Protein AF-E1ZNQ5-F1 (afdb_monomer_lite)

Organism: Chlorella variabilis (NCBI:txid554065)

pLDDT: mean 91.96, std 9.7, range [39.88, 98.12]

Radius of gyration: 18.57 Å; chains: 1; bounding box: 45×23×54 Å

Sequence (163 aa):
LLELGIVSPVTRDTAGSLYHQELARQLADFLRVPMERASGMMPLPDVYCLYNRARGTELISPDDLLAAISLFPKIRAPYTLREFASGVKVVQAASHSDDAVCRRLAEMVLLATLGPSITRTEVAVRLAMPVPVAGEHLRMAEARGVLCRDDGPEGLRYFRNFF

InterPro domains:
  IPR036388 Winged helix-like DNA-binding domain superfamily [G3DSA:1.10.10.10] (15-93)
  IPR036388 Winged helix-like DNA-binding domain superfamily [G3DSA:1.10.10.10] (95-163)
  IPR036390 Winged helix DNA-binding domain superfamily [SSF46785] (9-92)
  IPR036390 Winged helix DNA-binding domain superfamily [SSF46785] (55-163)
  IPR037855 Vacuolar protein sorting protein 36 [PTHR13128] (1-163)
  IPR040608 Snf8/Vps36 family [PF04157] (2-151)

Secondary structure (DSSP, 8-state):
------SS---HHHHGGGHHHHHHHHHHHHHHHHHHHTTTEEEHHHHHHHHHHHHTTS---HHHHHHHHHTTTTTT-SEEEEE-TTS-EEEEETT--HHHHHHHHHHHH-SSSS---B-HHHHHHHTT--HHHHHHHHHHHHHTTSEEEEEETTEEEEEE---

Foldseek 3Di:
DDLLAPPDQQACVNQPPCRLVVNLVVLLVSCPVVCVQAVFKDFLVVSQVVVQVNHPPRHDDSVSSVSNQVCCVVVVRQWHWDAFPVRTIMIGGVPDDLVVLLVVVLVQQVPDDQGDWDDLVNQCVVSVHDSVVSVSSQVVSVVVQQWDWDADPVGIIIHGRPD

Structure (mmCIF, N/CA/C/O backbone):
data_AF-E1ZNQ5-F1
#
_entry.id   AF-E1ZNQ5-F1
#
loop_
_atom_site.group_PDB
_atom_site.id
_atom_site.type_symbol
_atom_site.label_atom_id
_atom_site.label_alt_id
_atom_site.label_comp_id
_atom_site.label_asym_id
_atom_site.label_entity_id
_atom_site.label_seq_id
_atom_site.pdbx_PDB_ins_code
_atom_site.Cartn_x
_atom_site.Cartn_y
_atom_site.Cartn_z
_atom_site.occupancy
_atom_site.B_iso_or_equiv
_atom_site.auth_seq_id
_atom_site.auth_comp_id
_atom_site.auth_asym_id
_atom_site.auth_atom_id
_atom_site.pdbx_PDB_model_num
ATOM 1 N N . LEU A 1 1 ? 10.790 10.998 17.871 1.00 39.88 1 LEU A N 1
ATOM 2 C CA . LEU A 1 1 ? 9.714 10.148 18.425 1.00 39.88 1 LEU A CA 1
ATOM 3 C C . LEU A 1 1 ? 8.436 10.973 18.384 1.00 39.88 1 LEU A C 1
ATOM 5 O O . LEU A 1 1 ? 8.391 11.975 19.075 1.00 39.88 1 LEU A O 1
ATOM 9 N N . LEU A 1 2 ? 7.477 10.651 17.514 1.00 41.66 2 LEU A N 1
ATOM 10 C CA . LEU A 1 2 ? 6.194 11.362 17.452 1.00 41.66 2 LEU A CA 1
ATOM 11 C C . LEU A 1 2 ? 5.162 10.563 18.248 1.00 41.66 2 LEU A C 1
ATOM 13 O O . LEU A 1 2 ? 4.925 9.395 17.936 1.00 41.66 2 LEU A O 1
ATOM 17 N N . GLU A 1 3 ? 4.600 11.203 19.270 1.00 47.94 3 GLU A N 1
ATOM 18 C CA . GLU A 1 3 ? 3.397 10.788 19.987 1.00 47.94 3 GLU A CA 1
ATOM 19 C C . GLU A 1 3 ? 2.234 10.666 18.990 1.00 47.94 3 GLU A C 1
ATOM 21 O O . GLU A 1 3 ? 1.580 11.638 18.635 1.00 47.94 3 GLU A O 1
ATOM 26 N N . LEU A 1 4 ? 2.017 9.458 18.475 1.00 58.78 4 LEU A N 1
ATOM 27 C CA . LEU A 1 4 ? 0.840 9.080 17.682 1.00 58.78 4 LEU A CA 1
ATOM 28 C C . LEU A 1 4 ? 0.037 8.008 18.428 1.00 58.78 4 LEU A C 1
ATOM 30 O O . LEU A 1 4 ? -0.560 7.131 17.812 1.00 58.78 4 LEU A O 1
ATOM 34 N N . GLY A 1 5 ? 0.088 8.028 19.761 1.00 72.50 5 GLY A N 1
ATOM 35 C CA . GLY A 1 5 ? -0.675 7.096 20.579 1.00 72.50 5 GLY A CA 1
ATOM 36 C C . GLY A 1 5 ? -2.168 7.335 20.383 1.00 72.50 5 GLY A C 1
ATOM 37 O O . GLY A 1 5 ? -2.641 8.464 20.502 1.00 72.50 5 GLY A O 1
ATOM 38 N N . ILE A 1 6 ? -2.919 6.281 20.081 1.00 86.50 6 ILE A N 1
ATOM 39 C CA . ILE A 1 6 ? -4.378 6.332 20.118 1.00 86.50 6 ILE A CA 1
ATOM 40 C C . ILE A 1 6 ? -4.772 6.401 21.593 1.00 86.50 6 ILE A C 1
ATOM 42 O O . ILE A 1 6 ? -4.654 5.412 22.308 1.00 86.50 6 ILE A O 1
ATOM 46 N N . VAL A 1 7 ? -5.211 7.580 22.044 1.00 82.75 7 VAL A N 1
ATOM 47 C CA . VAL A 1 7 ? -5.494 7.865 23.466 1.00 82.75 7 VAL A CA 1
ATOM 48 C C . VAL A 1 7 ? -6.595 6.964 24.030 1.00 82.75 7 VAL A C 1
ATOM 50 O O . VAL A 1 7 ? -6.504 6.524 25.170 1.00 82.75 7 VAL A O 1
ATOM 53 N N . SER A 1 8 ? -7.625 6.675 23.231 1.00 88.62 8 SER A N 1
ATOM 54 C CA . SER A 1 8 ? -8.726 5.783 23.608 1.00 88.62 8 SER A CA 1
ATOM 55 C C . SER A 1 8 ? -9.016 4.804 22.465 1.00 88.62 8 SER A C 1
ATOM 57 O O . SER A 1 8 ? -9.780 5.124 21.546 1.00 88.62 8 SER A O 1
ATOM 59 N N . PRO A 1 9 ? -8.335 3.645 22.429 1.00 92.62 9 PRO A N 1
ATOM 60 C CA . PRO A 1 9 ? -8.560 2.632 21.407 1.00 92.62 9 PRO A CA 1
ATOM 61 C C . PRO A 1 9 ? -9.979 2.060 21.483 1.00 92.62 9 PRO A C 1
ATOM 63 O O . PRO A 1 9 ? -10.486 1.778 22.564 1.00 92.62 9 PRO A O 1
ATOM 66 N N . VAL A 1 10 ? -10.613 1.837 20.329 1.00 94.19 10 VAL A N 1
ATOM 67 C CA . VAL A 1 10 ? -11.900 1.123 20.276 1.00 94.19 10 VAL A CA 1
ATOM 68 C C . VAL A 1 10 ? -11.680 -0.330 20.702 1.00 94.19 10 VAL A C 1
ATOM 70 O O . VAL A 1 10 ? -10.852 -1.022 20.100 1.00 94.19 10 VAL A O 1
ATOM 73 N N . THR A 1 11 ? -12.433 -0.806 21.694 1.00 93.19 11 THR A N 1
ATOM 74 C CA . THR A 1 11 ? -12.385 -2.191 22.196 1.00 93.19 11 THR A CA 1
ATOM 75 C C . THR A 1 11 ? -13.730 -2.893 22.020 1.00 93.19 11 THR A C 1
ATOM 77 O O . THR A 1 11 ? -14.764 -2.257 21.800 1.00 93.19 11 THR A O 1
ATOM 80 N N . ARG A 1 12 ? -13.735 -4.228 22.107 1.00 92.12 12 ARG A N 1
ATOM 81 C CA . ARG A 1 12 ? -14.977 -5.015 22.034 1.00 92.12 12 ARG A CA 1
ATOM 82 C C . ARG A 1 12 ? -15.914 -4.704 23.202 1.00 92.12 12 ARG A C 1
ATOM 84 O O . ARG A 1 12 ? -17.116 -4.608 22.983 1.00 92.12 12 ARG A O 1
ATOM 91 N N . ASP A 1 13 ? -15.366 -4.461 24.389 1.00 91.19 13 ASP A N 1
ATOM 92 C CA . ASP A 1 13 ? -16.144 -4.140 25.590 1.00 91.19 13 ASP A CA 1
ATOM 93 C C . ASP A 1 13 ? -16.842 -2.779 25.487 1.00 91.19 13 ASP A C 1
ATOM 95 O O . ASP A 1 13 ? -17.965 -2.614 25.955 1.00 91.19 13 ASP A O 1
ATOM 99 N N . THR A 1 14 ? -16.194 -1.805 24.839 1.00 89.38 14 THR A N 1
ATOM 100 C CA . THR A 1 14 ? -16.735 -0.444 24.693 1.00 89.38 14 TH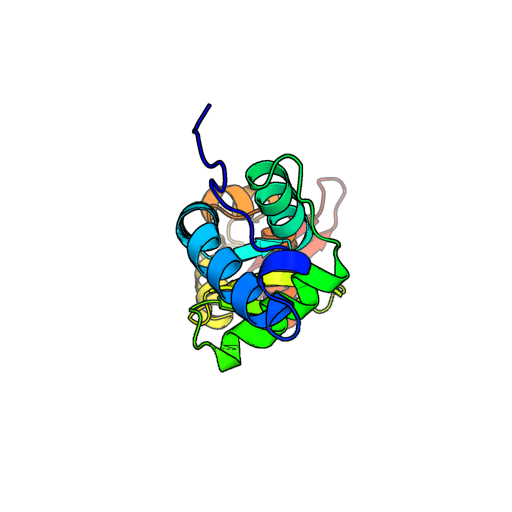R A CA 1
ATOM 101 C C . THR A 1 14 ? -17.721 -0.311 23.536 1.00 89.38 14 THR A C 1
ATOM 103 O O . THR A 1 14 ? -18.700 0.421 23.654 1.00 89.38 14 THR A O 1
ATOM 106 N N . ALA A 1 15 ? -17.490 -1.012 22.422 1.00 90.31 15 ALA A N 1
ATOM 107 C CA . ALA A 1 15 ? -18.288 -0.863 21.202 1.00 90.31 15 ALA A CA 1
ATOM 108 C C . ALA A 1 15 ? -19.295 -2.003 20.955 1.00 90.31 15 ALA A C 1
ATOM 110 O O . ALA A 1 15 ? -20.205 -1.856 20.134 1.00 90.31 15 ALA A O 1
ATOM 111 N N . GLY A 1 16 ? -19.156 -3.146 21.633 1.00 93.25 16 GLY A N 1
ATOM 112 C CA . GLY A 1 16 ? -20.060 -4.290 21.513 1.00 93.25 16 GLY A CA 1
ATOM 113 C C . GLY A 1 16 ? -20.284 -4.730 20.061 1.00 93.25 16 GLY A C 1
ATOM 114 O O . GLY A 1 16 ? -19.341 -4.990 19.313 1.00 93.25 16 GLY A O 1
ATOM 115 N N . SER A 1 17 ? -21.551 -4.786 19.639 1.00 92.75 17 SER A N 1
ATOM 116 C CA . SER A 1 17 ? -21.938 -5.182 18.272 1.00 92.75 17 SER A CA 1
ATOM 117 C C . SER A 1 17 ? -21.438 -4.232 17.172 1.00 92.75 17 SER A C 1
ATOM 119 O O . SER A 1 17 ? -21.320 -4.643 16.019 1.00 92.75 17 SER A O 1
ATOM 121 N N . LEU A 1 18 ? -21.092 -2.988 17.519 1.00 94.75 18 LEU A N 1
ATOM 122 C CA . LEU A 1 18 ? -20.579 -1.980 16.589 1.00 94.75 18 LEU A CA 1
ATOM 123 C C . LEU A 1 18 ? -19.049 -1.983 16.495 1.00 94.75 18 LEU A C 1
ATOM 125 O O . LEU A 1 18 ? -18.484 -1.143 15.796 1.00 94.75 18 LEU A O 1
ATOM 129 N N . TYR A 1 19 ? -18.375 -2.933 17.153 1.00 97.19 19 TYR A N 1
ATOM 130 C CA . TYR A 1 19 ? -16.917 -2.985 17.262 1.00 97.19 19 TYR A CA 1
ATOM 131 C C . TYR A 1 19 ? -16.187 -2.728 15.940 1.00 97.19 19 TYR A C 1
ATOM 133 O O . TYR A 1 19 ? -15.400 -1.789 15.855 1.00 97.19 19 TYR A O 1
ATOM 141 N N . HIS A 1 20 ? -16.480 -3.488 14.881 1.00 97.50 20 HIS A N 1
ATOM 142 C CA . HIS A 1 20 ? -15.784 -3.316 13.601 1.00 97.50 20 HIS A CA 1
ATOM 143 C C . HIS A 1 20 ? -16.114 -1.984 12.911 1.00 97.50 20 HIS A C 1
ATOM 145 O O . HIS A 1 20 ? -15.266 -1.444 12.205 1.00 97.50 20 HIS A O 1
ATOM 151 N N . GLN A 1 21 ? -17.315 -1.435 13.118 1.00 97.00 21 GLN A N 1
ATOM 152 C CA . GLN A 1 21 ? -17.712 -0.156 12.527 1.00 97.00 21 GLN A CA 1
ATOM 153 C C . GLN A 1 21 ? -16.997 1.017 13.203 1.00 97.00 21 GLN A C 1
ATOM 155 O O . GLN A 1 21 ? -16.473 1.887 12.509 1.00 97.00 21 GLN A O 1
ATOM 160 N N . GLU A 1 22 ? -16.927 1.023 14.535 1.00 97.25 22 GLU A N 1
ATOM 161 C CA . GLU A 1 22 ? -16.159 2.028 15.278 1.00 97.25 22 GLU A CA 1
ATOM 162 C C . GLU A 1 22 ? -14.656 1.883 15.014 1.00 97.25 22 GLU A C 1
ATOM 164 O O . GLU A 1 22 ? -13.961 2.878 14.793 1.00 97.25 22 GLU A O 1
ATOM 169 N N . LEU A 1 23 ? -14.163 0.643 14.925 1.00 97.56 23 LEU A N 1
ATOM 170 C CA . LEU A 1 23 ? -12.776 0.357 14.569 1.00 97.56 23 LEU A CA 1
ATOM 171 C C . LEU A 1 23 ? -12.433 0.891 13.173 1.00 97.56 23 LEU A C 1
ATOM 173 O O . LEU A 1 23 ? -11.375 1.486 12.990 1.00 97.56 23 LEU A O 1
ATOM 177 N N . ALA A 1 24 ? -13.339 0.742 12.202 1.00 98.00 24 ALA A N 1
ATOM 178 C CA . ALA A 1 24 ? -13.163 1.271 10.852 1.00 98.00 24 ALA A CA 1
ATOM 179 C C . ALA A 1 24 ? -13.045 2.800 10.833 1.00 98.00 24 ALA A C 1
ATOM 181 O O . ALA A 1 24 ? -12.192 3.329 10.120 1.00 98.00 24 ALA A O 1
ATOM 182 N N . ARG A 1 25 ? -13.853 3.514 11.630 1.00 97.44 25 ARG A N 1
ATOM 183 C CA . ARG A 1 25 ? -13.758 4.980 11.739 1.00 97.44 25 ARG A CA 1
ATOM 184 C C . ARG A 1 25 ? -12.433 5.405 12.364 1.00 97.44 25 ARG A C 1
ATOM 186 O O . ARG A 1 25 ? -11.706 6.188 11.760 1.00 97.44 25 ARG A O 1
ATOM 193 N N . GLN A 1 26 ? -12.077 4.818 13.508 1.00 97.31 26 GLN A N 1
ATOM 194 C CA . GLN A 1 26 ? -10.816 5.125 14.187 1.00 97.31 26 GLN A CA 1
ATOM 195 C C . GLN A 1 26 ? -9.599 4.818 13.300 1.00 97.31 26 GLN A C 1
ATOM 197 O O . GLN A 1 26 ? -8.640 5.588 13.274 1.00 97.31 26 GLN A O 1
ATOM 202 N N . LEU A 1 27 ? -9.635 3.708 12.558 1.00 97.75 27 LEU A N 1
ATOM 203 C CA . LEU A 1 27 ? -8.585 3.346 11.613 1.00 97.75 27 LEU A CA 1
ATOM 204 C C . LEU A 1 27 ? -8.498 4.346 10.452 1.00 97.75 27 LEU A C 1
ATOM 206 O O . LEU A 1 27 ? -7.398 4.764 10.101 1.00 97.75 27 LEU A O 1
ATOM 210 N N . ALA A 1 28 ? -9.626 4.754 9.864 1.00 97.31 28 ALA A N 1
ATOM 211 C CA . ALA A 1 28 ? -9.636 5.737 8.781 1.00 97.31 28 ALA A CA 1
ATOM 212 C C . ALA A 1 28 ? -9.054 7.092 9.228 1.00 97.31 28 ALA A C 1
ATOM 214 O O . ALA A 1 28 ? -8.247 7.680 8.504 1.00 97.31 28 ALA A O 1
ATOM 215 N N . ASP A 1 29 ? -9.398 7.553 10.432 1.00 96.25 29 ASP A N 1
ATOM 216 C CA . ASP A 1 29 ? -8.850 8.788 10.999 1.00 96.25 29 ASP A CA 1
ATOM 217 C C . ASP A 1 29 ? -7.346 8.673 11.265 1.00 96.25 29 ASP A C 1
ATOM 219 O O . ASP A 1 29 ? -6.575 9.551 10.867 1.00 96.25 29 ASP A O 1
ATOM 223 N N . PHE A 1 30 ? -6.911 7.557 11.859 1.00 96.19 30 PHE A N 1
ATOM 224 C CA . PHE A 1 30 ? -5.495 7.271 12.085 1.00 96.19 30 PHE A CA 1
ATOM 225 C C . PHE A 1 30 ? -4.690 7.273 10.780 1.00 96.19 30 PHE A C 1
ATOM 227 O O . PHE A 1 30 ? -3.586 7.816 10.738 1.00 96.19 30 PHE A O 1
ATOM 234 N N . LEU A 1 31 ? -5.235 6.694 9.704 1.00 96.19 31 LEU A N 1
ATOM 235 C CA . LEU A 1 31 ? -4.520 6.518 8.440 1.00 96.19 31 LEU A CA 1
ATOM 236 C C . LEU A 1 31 ? -4.284 7.812 7.657 1.00 96.19 31 LEU A C 1
ATOM 238 O O . LEU A 1 31 ? -3.468 7.780 6.741 1.00 96.19 31 LEU A O 1
ATOM 242 N N . ARG A 1 32 ? -4.891 8.948 8.025 1.00 93.81 32 ARG A N 1
ATOM 243 C CA . ARG A 1 32 ? -4.673 10.240 7.343 1.00 93.81 32 ARG A CA 1
ATOM 244 C C . ARG A 1 32 ? -3.191 10.589 7.201 1.00 93.81 32 ARG A C 1
ATOM 246 O O . ARG A 1 32 ? -2.688 10.708 6.088 1.00 93.81 32 ARG A O 1
ATOM 253 N N . VAL A 1 33 ? -2.469 10.661 8.318 1.00 92.44 33 VAL A N 1
ATOM 254 C CA . VAL A 1 33 ? -1.049 11.051 8.316 1.00 92.44 33 VAL A CA 1
ATOM 255 C C . VAL A 1 33 ? -0.141 9.969 7.702 1.00 92.44 33 VAL A C 1
ATOM 257 O O . VAL A 1 33 ? 0.716 10.309 6.882 1.00 92.44 33 VAL A O 1
ATOM 260 N N . PRO A 1 34 ? -0.277 8.669 8.041 1.00 93.31 34 PRO A N 1
ATOM 261 C CA . PRO A 1 34 ? 0.524 7.616 7.419 1.00 93.31 34 PRO A CA 1
ATOM 262 C C . PRO A 1 34 ? 0.309 7.485 5.904 1.00 93.31 34 PRO A C 1
ATOM 264 O O . PRO A 1 34 ? 1.280 7.265 5.184 1.00 93.31 34 PRO A O 1
ATOM 267 N 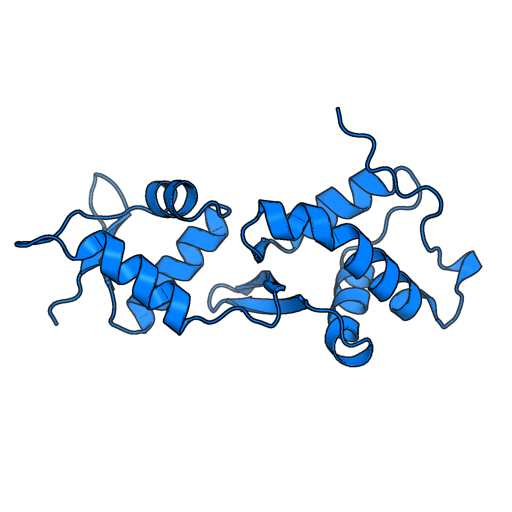N . MET A 1 35 ? -0.924 7.645 5.409 1.00 92.62 35 MET A N 1
ATOM 268 C CA . MET A 1 35 ? -1.228 7.553 3.975 1.00 92.62 35 MET A CA 1
ATOM 269 C C . MET A 1 35 ? -0.645 8.722 3.192 1.00 92.62 35 MET A C 1
ATOM 271 O O . MET A 1 35 ? -0.057 8.495 2.139 1.00 92.62 35 MET A O 1
ATOM 275 N N . GLU A 1 36 ? -0.738 9.950 3.710 1.00 89.44 36 GLU A N 1
ATOM 276 C CA . GLU A 1 36 ? -0.108 11.124 3.090 1.00 89.44 36 GLU A CA 1
ATOM 277 C C . GLU A 1 36 ? 1.407 10.926 2.924 1.00 89.44 36 GLU A C 1
ATOM 279 O O . GLU A 1 36 ? 1.964 11.206 1.863 1.00 89.44 36 GLU A O 1
ATOM 284 N N . ARG A 1 37 ? 2.073 10.359 3.937 1.00 87.69 37 ARG A N 1
ATOM 285 C CA . ARG A 1 37 ? 3.518 10.064 3.899 1.00 87.69 37 ARG A CA 1
ATOM 286 C C . ARG A 1 37 ? 3.894 8.918 2.958 1.00 87.69 37 ARG A C 1
ATOM 288 O O . ARG A 1 37 ? 5.032 8.870 2.506 1.00 87.69 37 ARG A O 1
ATOM 295 N N . ALA A 1 38 ? 2.967 8.002 2.689 1.00 87.44 38 ALA A N 1
ATOM 296 C CA . ALA A 1 38 ? 3.168 6.841 1.824 1.00 87.44 38 ALA A CA 1
ATOM 297 C C . ALA A 1 38 ? 2.605 7.048 0.404 1.00 87.44 38 ALA A C 1
ATOM 299 O O . ALA A 1 38 ? 2.294 6.081 -0.290 1.00 87.44 38 ALA A O 1
ATOM 300 N N . SER A 1 39 ? 2.418 8.302 -0.027 1.00 87.06 39 SER A N 1
ATOM 301 C CA . SER A 1 39 ? 1.847 8.650 -1.339 1.00 87.06 39 SER A CA 1
ATOM 302 C C . SER A 1 39 ? 0.482 8.000 -1.619 1.00 87.06 39 SER A C 1
ATOM 304 O O . SER A 1 39 ? 0.139 7.703 -2.763 1.00 87.06 39 SER A O 1
ATOM 306 N N . GLY A 1 40 ? -0.307 7.769 -0.569 1.00 92.12 40 GLY A N 1
ATOM 307 C CA . GLY A 1 40 ? -1.653 7.218 -0.661 1.00 92.12 40 GLY A CA 1
ATOM 308 C C . GLY A 1 40 ? -1.723 5.705 -0.863 1.00 92.12 40 GLY A C 1
ATOM 309 O O . GLY A 1 40 ? -2.796 5.227 -1.225 1.00 92.12 40 GLY A O 1
ATOM 310 N N . MET A 1 41 ? -0.642 4.943 -0.654 1.00 94.00 41 MET A N 1
ATOM 311 C CA . MET A 1 41 ? -0.686 3.477 -0.702 1.00 94.00 41 MET A CA 1
ATOM 312 C C . MET A 1 41 ? 0.262 2.825 0.305 1.00 94.00 41 MET A C 1
ATOM 314 O O . MET A 1 41 ? 1.439 3.162 0.382 1.00 94.00 41 MET A O 1
ATOM 318 N N . MET A 1 42 ? -0.235 1.830 1.039 1.00 95.19 42 MET A N 1
ATOM 319 C CA . MET A 1 42 ? 0.538 1.126 2.058 1.00 95.19 42 MET A CA 1
ATOM 320 C C . MET A 1 42 ? 0.241 -0.377 2.068 1.00 95.19 42 MET A C 1
ATOM 322 O O . MET A 1 42 ? -0.931 -0.762 2.008 1.00 95.19 42 MET A O 1
ATOM 326 N N . PRO A 1 43 ? 1.264 -1.239 2.198 1.00 96.25 43 PRO A N 1
ATOM 327 C CA . PRO A 1 43 ? 1.080 -2.657 2.478 1.00 96.25 43 PRO A CA 1
ATOM 328 C C . PRO A 1 43 ? 0.184 -2.884 3.694 1.00 96.25 43 PRO A C 1
ATOM 330 O O . PRO A 1 43 ? 0.348 -2.244 4.732 1.00 96.25 43 PRO A O 1
ATOM 333 N N . LEU A 1 44 ? -0.747 -3.832 3.588 1.00 97.00 44 LEU A N 1
ATOM 334 C CA . LEU A 1 44 ? -1.631 -4.187 4.696 1.00 97.00 44 LEU A CA 1
ATOM 335 C C . LEU A 1 44 ? -0.863 -4.585 5.981 1.00 97.00 44 LEU A C 1
ATOM 337 O O . LEU A 1 44 ? -1.281 -4.154 7.057 1.00 97.00 44 LEU A O 1
ATOM 341 N N . PRO A 1 45 ? 0.273 -5.320 5.918 1.00 96.44 45 PRO A N 1
ATOM 342 C CA . PRO A 1 45 ? 1.091 -5.585 7.104 1.00 96.44 45 PRO A CA 1
ATOM 343 C C . PRO A 1 45 ? 1.657 -4.319 7.761 1.00 96.44 45 PRO A C 1
ATOM 345 O O . PRO A 1 45 ? 1.708 -4.239 8.986 1.00 96.44 45 PRO A O 1
ATOM 348 N N . ASP A 1 46 ? 2.033 -3.308 6.974 1.00 95.81 46 ASP A N 1
ATOM 349 C CA . ASP A 1 46 ? 2.548 -2.044 7.510 1.00 95.81 46 ASP A CA 1
ATOM 350 C C . ASP A 1 46 ? 1.434 -1.269 8.223 1.00 95.81 46 ASP A C 1
ATOM 352 O O . ASP A 1 46 ? 1.648 -0.754 9.320 1.00 95.81 46 ASP A O 1
ATOM 356 N N . VAL A 1 47 ? 0.220 -1.258 7.654 1.00 97.44 47 VAL A N 1
ATOM 357 C CA . VAL A 1 47 ? -0.977 -0.694 8.304 1.00 97.44 47 VAL A CA 1
ATOM 358 C C . VAL A 1 47 ? -1.237 -1.383 9.643 1.00 97.44 47 VAL A C 1
ATOM 360 O O . VAL A 1 47 ? -1.417 -0.702 10.652 1.00 97.44 47 VAL A O 1
ATOM 363 N N . TYR A 1 48 ? -1.208 -2.720 9.666 1.00 98.06 48 TYR A N 1
ATOM 364 C CA . TYR A 1 48 ? -1.391 -3.517 10.880 1.00 98.06 48 TYR A CA 1
ATOM 365 C C . TYR A 1 48 ? -0.372 -3.147 11.961 1.00 98.06 48 TYR A C 1
ATOM 367 O O . TYR A 1 48 ? -0.748 -2.798 13.081 1.00 98.06 48 TYR A O 1
ATOM 375 N N . CYS A 1 49 ? 0.916 -3.163 11.615 1.00 96.25 49 CYS A N 1
ATOM 376 C CA . CYS A 1 49 ? 2.001 -2.862 12.541 1.00 96.25 49 CYS A CA 1
ATOM 377 C C . CYS A 1 49 ? 1.933 -1.425 13.067 1.00 96.25 49 CYS A C 1
ATOM 379 O O . CYS A 1 49 ? 2.086 -1.205 14.269 1.00 96.25 49 CYS A O 1
ATOM 381 N N . LEU A 1 50 ? 1.690 -0.442 12.195 1.00 96.19 50 LEU A N 1
ATOM 382 C CA . LEU A 1 50 ? 1.594 0.964 12.589 1.00 96.19 50 LEU A CA 1
ATOM 383 C C . LEU A 1 50 ? 0.407 1.211 13.516 1.00 96.19 50 LEU A C 1
ATOM 385 O O . LEU A 1 50 ? 0.564 1.886 14.533 1.00 96.19 50 LEU A O 1
ATOM 389 N N . TYR A 1 51 ? -0.755 0.651 13.187 1.00 97.31 51 TYR A N 1
ATOM 390 C CA . TYR A 1 51 ? -1.966 0.842 13.971 1.00 97.31 51 TYR A CA 1
ATOM 391 C C . TYR A 1 51 ? -1.859 0.175 15.347 1.00 97.31 51 TYR A C 1
ATOM 393 O O . TYR A 1 51 ? -2.114 0.815 16.363 1.00 97.31 51 TYR A O 1
ATOM 401 N N . ASN A 1 52 ? -1.379 -1.068 15.416 1.00 97.06 52 ASN A N 1
ATOM 402 C CA . ASN A 1 52 ? -1.172 -1.755 16.693 1.00 97.06 52 ASN A CA 1
ATOM 403 C C . ASN A 1 52 ? -0.091 -1.091 17.554 1.00 97.06 52 ASN A C 1
ATOM 405 O O . ASN A 1 52 ? -0.276 -0.925 18.759 1.00 97.06 52 ASN A O 1
ATOM 409 N N . ARG A 1 53 ? 0.995 -0.608 16.942 1.00 95.75 53 ARG A N 1
ATOM 410 C CA . ARG A 1 53 ? 2.008 0.185 17.648 1.00 95.75 53 ARG A CA 1
ATOM 411 C C . ARG A 1 53 ? 1.434 1.487 18.213 1.00 95.75 53 ARG A C 1
ATOM 413 O O . ARG A 1 53 ? 1.857 1.910 19.283 1.00 95.75 53 ARG A O 1
ATOM 420 N N . ALA A 1 54 ? 0.488 2.112 17.516 1.00 95.00 54 ALA A N 1
ATOM 421 C CA . ALA A 1 54 ? -0.206 3.301 17.998 1.00 95.00 54 ALA A CA 1
ATOM 422 C C . ALA A 1 54 ? -1.199 2.995 19.137 1.00 95.00 54 ALA A C 1
ATOM 424 O O . ALA A 1 54 ? -1.437 3.860 19.974 1.00 95.00 54 ALA A O 1
ATOM 425 N N . ARG A 1 55 ? -1.757 1.778 19.203 1.00 94.19 55 ARG A N 1
ATOM 426 C CA . ARG A 1 55 ? -2.697 1.338 20.257 1.00 94.19 55 ARG A CA 1
ATOM 427 C C . ARG A 1 55 ? -2.023 0.925 21.568 1.00 94.19 55 ARG A C 1
ATOM 429 O O . ARG A 1 55 ? -2.653 1.007 22.616 1.00 94.19 55 ARG A O 1
ATOM 436 N N . GLY A 1 56 ? -0.768 0.478 21.530 1.00 91.56 56 GLY A N 1
ATOM 437 C CA . GLY A 1 56 ? -0.011 0.096 22.726 1.00 91.56 56 GLY A CA 1
ATOM 438 C C . GLY A 1 56 ? -0.403 -1.278 23.277 1.00 91.56 56 GLY A C 1
ATOM 439 O O . GLY A 1 56 ? 0.259 -2.263 22.964 1.00 91.56 56 GLY A O 1
ATOM 440 N N . THR A 1 57 ? -1.447 -1.347 24.108 1.00 86.75 57 THR A N 1
ATOM 441 C CA . THR A 1 57 ? -1.852 -2.569 24.839 1.00 86.75 57 THR A CA 1
ATOM 442 C C . THR A 1 57 ? -3.120 -3.224 24.290 1.00 86.75 57 THR A C 1
ATOM 444 O O . THR A 1 57 ? -3.233 -4.445 24.307 1.00 86.75 57 THR A O 1
ATOM 447 N N . GLU A 1 58 ? -4.049 -2.437 23.747 1.00 91.62 58 GLU A N 1
ATOM 448 C CA . GLU A 1 58 ? -5.335 -2.907 23.213 1.00 91.62 58 GLU A CA 1
ATOM 449 C C . GLU A 1 58 ? -5.200 -3.381 21.763 1.00 91.62 58 GLU A C 1
ATOM 451 O O . GLU A 1 58 ? -5.821 -2.822 20.865 1.00 91.62 58 GLU A O 1
ATOM 456 N N . LEU A 1 59 ? -4.327 -4.346 21.483 1.00 95.50 59 LEU A N 1
ATOM 457 C CA . LEU A 1 59 ? -4.028 -4.764 20.109 1.00 95.50 59 LEU A CA 1
ATOM 458 C C . LEU A 1 59 ? -5.247 -5.381 19.406 1.00 95.50 59 LEU A C 1
ATOM 460 O O . LEU A 1 59 ? -6.115 -5.980 20.036 1.00 95.50 59 LEU A O 1
ATOM 464 N N . ILE A 1 60 ? -5.292 -5.258 18.080 1.00 97.75 60 ILE A N 1
ATOM 465 C CA . ILE A 1 60 ? -6.277 -5.946 17.238 1.00 97.75 60 ILE A CA 1
ATOM 466 C C . ILE A 1 60 ? -5.632 -7.091 16.466 1.00 97.75 60 ILE A C 1
ATOM 468 O O . ILE A 1 60 ? -4.434 -7.046 16.171 1.00 97.75 60 ILE A O 1
ATOM 472 N N . SER A 1 61 ? -6.432 -8.093 16.102 1.00 97.69 61 SER A N 1
ATOM 473 C CA . SER A 1 61 ? -5.994 -9.182 15.226 1.00 97.69 61 SER A CA 1
ATOM 474 C C . SER A 1 61 ? -5.958 -8.753 13.746 1.00 97.69 61 SER A C 1
ATOM 476 O O . SER A 1 61 ? -6.566 -7.743 13.371 1.00 97.69 61 SER A O 1
ATOM 478 N N . PRO A 1 62 ? -5.273 -9.505 12.863 1.00 97.50 62 PRO A N 1
ATOM 479 C CA . PRO A 1 62 ? -5.337 -9.268 11.419 1.00 97.50 62 PRO A CA 1
ATOM 480 C C . PRO A 1 62 ? -6.765 -9.341 10.855 1.00 97.50 62 PRO A C 1
ATOM 482 O O . PRO A 1 62 ? -7.116 -8.555 9.974 1.00 97.50 62 PRO A O 1
ATOM 485 N N . ASP A 1 63 ? -7.600 -10.233 11.396 1.00 97.56 63 ASP A N 1
ATOM 486 C CA . ASP A 1 63 ? -8.996 -10.391 10.978 1.00 97.56 63 ASP A CA 1
ATOM 487 C C . ASP A 1 63 ? -9.843 -9.178 11.374 1.00 97.56 63 ASP A C 1
ATOM 489 O O . ASP A 1 63 ? -10.648 -8.699 10.575 1.00 97.56 63 ASP A O 1
ATOM 493 N N . ASP A 1 64 ? -9.613 -8.615 12.565 1.00 98.12 64 ASP A N 1
ATOM 494 C CA . ASP A 1 64 ? -10.271 -7.378 12.999 1.00 98.12 64 ASP A CA 1
ATOM 495 C C . ASP A 1 64 ? -9.931 -6.207 12.075 1.00 98.12 64 ASP A C 1
ATOM 497 O O . ASP A 1 64 ? -10.815 -5.424 11.712 1.00 98.12 64 ASP A O 1
ATOM 501 N N . LEU A 1 65 ? -8.659 -6.103 11.672 1.00 98.12 65 LEU A N 1
ATOM 502 C CA . LEU A 1 65 ? -8.195 -5.074 10.748 1.00 98.12 65 LEU A CA 1
ATOM 503 C C . LEU A 1 65 ? -8.868 -5.225 9.378 1.00 98.12 65 LEU A C 1
ATOM 505 O O . LEU A 1 65 ? -9.389 -4.248 8.839 1.00 98.12 65 LEU A O 1
ATOM 509 N N . LEU A 1 66 ? -8.880 -6.437 8.818 1.00 97.19 66 LEU A N 1
ATOM 510 C CA . LEU A 1 66 ? -9.531 -6.723 7.537 1.00 97.19 66 LEU A CA 1
ATOM 511 C C . LEU A 1 66 ? -11.034 -6.433 7.590 1.00 97.19 66 LEU A C 1
ATOM 513 O O . LEU A 1 66 ? -11.564 -5.775 6.690 1.00 97.19 66 LEU A O 1
ATOM 517 N N . ALA A 1 67 ? -11.709 -6.861 8.659 1.00 97.69 67 ALA A N 1
ATOM 518 C CA . ALA A 1 67 ? -13.119 -6.578 8.882 1.00 97.69 67 ALA A CA 1
ATOM 519 C C . ALA A 1 67 ? -13.383 -5.066 8.930 1.00 97.69 67 ALA A C 1
ATOM 521 O O . ALA A 1 67 ? -14.294 -4.592 8.252 1.00 97.69 67 ALA A O 1
ATOM 522 N N . ALA A 1 68 ? -12.557 -4.290 9.638 1.00 98.06 68 ALA A N 1
ATOM 523 C CA . ALA A 1 68 ? -12.668 -2.833 9.682 1.00 98.06 68 ALA A CA 1
ATOM 524 C C . ALA A 1 68 ? -12.456 -2.180 8.303 1.00 98.06 68 ALA A C 1
ATOM 526 O O . ALA A 1 68 ? -13.275 -1.370 7.869 1.00 98.06 68 ALA A O 1
ATOM 527 N N . ILE A 1 69 ? -11.407 -2.565 7.570 1.00 97.94 69 ILE A N 1
ATOM 528 C CA . ILE A 1 69 ? -11.116 -2.011 6.236 1.00 97.94 69 ILE A CA 1
ATOM 529 C C . ILE A 1 69 ? -12.239 -2.344 5.241 1.00 97.94 69 ILE A C 1
ATOM 531 O O . ILE A 1 69 ? -12.609 -1.500 4.425 1.00 97.94 69 ILE A O 1
ATOM 535 N N . SER A 1 70 ? -12.845 -3.534 5.328 1.00 96.69 70 SER A N 1
ATOM 536 C CA . SER A 1 70 ? -13.978 -3.922 4.471 1.00 96.69 70 SER A CA 1
ATOM 537 C C . SER A 1 70 ? -15.201 -3.001 4.617 1.00 96.69 70 SER A C 1
ATOM 539 O O . SER A 1 70 ? -16.045 -2.924 3.722 1.00 96.69 70 SER A O 1
ATOM 541 N N . LEU A 1 71 ? -15.296 -2.268 5.734 1.00 97.38 71 LEU A N 1
ATOM 542 C CA . LEU A 1 71 ? -16.368 -1.315 6.005 1.00 97.38 71 LEU A CA 1
ATOM 543 C C . LEU A 1 71 ? -16.074 0.089 5.465 1.00 97.38 71 LEU A C 1
ATOM 545 O O . LEU A 1 71 ? -16.997 0.903 5.433 1.00 97.38 71 LEU A O 1
ATOM 549 N N . PHE A 1 72 ? -14.857 0.382 4.990 1.00 97.38 72 PHE A N 1
ATOM 550 C CA . PHE A 1 72 ? -14.486 1.697 4.450 1.00 97.38 72 PHE A CA 1
ATOM 551 C C . PHE A 1 72 ? -15.461 2.234 3.391 1.00 97.38 72 PHE A C 1
ATOM 553 O O . PHE A 1 72 ? -15.893 3.381 3.545 1.00 97.38 72 PHE A O 1
ATOM 560 N N . PRO A 1 73 ? -15.917 1.442 2.394 1.00 95.00 73 PRO A N 1
ATOM 561 C CA . PRO A 1 73 ? -16.909 1.922 1.432 1.00 95.00 73 PRO A CA 1
ATOM 562 C C . PRO A 1 73 ? -18.241 2.297 2.094 1.00 95.00 73 PRO A C 1
ATOM 564 O O . PRO A 1 73 ? -18.863 3.292 1.725 1.00 95.00 73 PRO A O 1
ATOM 567 N N . LYS A 1 74 ? -18.670 1.537 3.112 1.00 95.38 74 LYS A N 1
ATOM 568 C CA . LYS A 1 74 ? -19.937 1.768 3.826 1.00 95.38 74 LYS A CA 1
ATOM 569 C C . LYS A 1 74 ? -19.900 3.048 4.657 1.00 95.38 74 LYS A C 1
ATOM 571 O O . LYS A 1 74 ? -20.904 3.748 4.734 1.00 95.38 74 LYS A O 1
ATOM 576 N N . ILE A 1 75 ? -18.749 3.364 5.252 1.00 95.50 75 ILE A N 1
ATOM 577 C CA . ILE A 1 75 ? -18.549 4.596 6.030 1.00 95.50 75 ILE A CA 1
ATOM 578 C C . ILE A 1 75 ? -18.025 5.766 5.184 1.00 95.50 75 ILE A C 1
ATOM 580 O O . ILE A 1 75 ? -17.732 6.821 5.738 1.00 95.50 75 ILE A O 1
ATOM 584 N N . ARG A 1 76 ? -17.918 5.595 3.856 1.00 95.44 76 ARG A N 1
ATOM 585 C CA . ARG A 1 76 ? -17.385 6.592 2.909 1.00 95.44 76 ARG A CA 1
ATOM 586 C C . ARG A 1 76 ? -15.991 7.106 3.291 1.00 95.44 76 ARG A C 1
ATOM 588 O O . ARG A 1 76 ? -15.680 8.278 3.088 1.00 95.44 76 ARG A O 1
ATOM 595 N N . ALA A 1 77 ? -15.151 6.233 3.842 1.00 96.44 77 ALA A N 1
ATOM 596 C CA . ALA A 1 77 ? -13.754 6.563 4.089 1.00 96.44 77 ALA A CA 1
ATOM 597 C C . ALA A 1 77 ? -13.014 6.759 2.748 1.00 96.44 77 ALA A C 1
ATOM 599 O O . ALA A 1 77 ? -13.339 6.088 1.766 1.00 96.44 77 ALA A O 1
ATOM 600 N N . PRO A 1 78 ? -11.989 7.628 2.683 1.00 96.19 78 PRO A N 1
ATOM 601 C CA . PRO A 1 78 ? -11.264 7.926 1.446 1.00 96.19 78 PRO A CA 1
ATOM 602 C C . PRO A 1 78 ? -10.250 6.834 1.053 1.00 96.19 78 PRO A C 1
ATOM 604 O O . PRO A 1 78 ? -9.332 7.097 0.277 1.00 96.19 78 PRO A O 1
ATOM 607 N N . TYR A 1 79 ? -10.398 5.615 1.574 1.00 96.94 79 TYR A N 1
ATOM 608 C CA . TYR A 1 79 ? -9.469 4.505 1.378 1.00 96.94 79 TYR A CA 1
ATOM 609 C C . TYR A 1 79 ? -10.207 3.237 0.961 1.00 96.94 79 TYR A C 1
ATOM 611 O O . TYR A 1 79 ? -11.387 3.058 1.255 1.00 96.94 79 TYR A O 1
ATOM 619 N N . THR A 1 80 ? -9.490 2.325 0.317 1.00 96.00 80 THR A N 1
ATOM 620 C CA . THR A 1 80 ? -10.004 1.016 -0.081 1.00 96.00 80 THR A CA 1
ATOM 621 C C . THR A 1 80 ? -8.936 -0.064 0.062 1.00 96.00 80 THR A C 1
ATOM 623 O O . THR A 1 80 ? -7.736 0.223 -0.008 1.00 96.00 80 THR A O 1
ATOM 626 N N . LEU A 1 81 ? -9.376 -1.309 0.251 1.00 96.62 81 LEU A N 1
ATOM 627 C CA . LEU A 1 81 ? -8.516 -2.483 0.153 1.00 96.62 81 LEU A CA 1
ATOM 628 C C . LEU A 1 81 ? -8.316 -2.830 -1.321 1.00 96.62 81 LEU A C 1
ATOM 630 O O . LEU A 1 81 ? -9.279 -2.948 -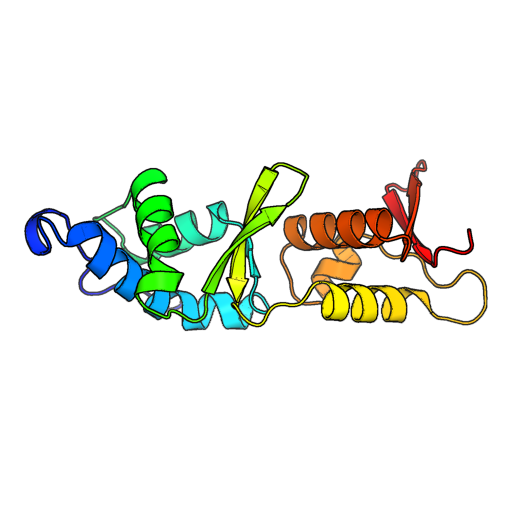2.078 1.00 96.62 81 LEU A O 1
ATOM 634 N N . ARG A 1 82 ? -7.067 -3.048 -1.712 1.00 95.06 82 ARG A N 1
ATOM 635 C CA . ARG A 1 82 ? -6.703 -3.592 -3.016 1.00 95.06 82 ARG A CA 1
ATOM 636 C C . ARG A 1 82 ? -5.867 -4.846 -2.835 1.00 95.06 82 ARG A C 1
ATOM 638 O O . ARG A 1 82 ? -5.018 -4.909 -1.952 1.00 95.06 82 ARG A O 1
ATOM 645 N N . GLU A 1 83 ? -6.062 -5.797 -3.736 1.00 95.81 83 GLU A N 1
ATOM 646 C CA . GLU A 1 83 ? -5.204 -6.963 -3.906 1.00 95.81 83 GLU A CA 1
ATOM 647 C C . GLU A 1 83 ? -4.566 -6.914 -5.297 1.00 95.81 83 GLU A C 1
ATOM 649 O O . GLU A 1 83 ? -5.253 -6.739 -6.304 1.00 95.81 83 GLU A O 1
ATOM 654 N N . PHE A 1 84 ? -3.237 -6.982 -5.353 1.00 95.75 84 PHE A N 1
ATOM 655 C CA . PHE A 1 84 ? -2.497 -7.127 -6.605 1.00 95.75 84 PHE A CA 1
ATOM 656 C C . PHE A 1 84 ? -2.546 -8.579 -7.092 1.00 95.75 84 PHE A C 1
ATOM 658 O O . PHE A 1 84 ? -2.823 -9.492 -6.319 1.00 95.75 84 PHE A O 1
ATOM 665 N N . ALA A 1 85 ? -2.212 -8.815 -8.365 1.00 94.06 85 ALA A N 1
ATOM 666 C CA . ALA A 1 85 ? -2.199 -10.160 -8.953 1.00 94.06 85 ALA A CA 1
ATOM 667 C C . ALA A 1 85 ? -1.239 -11.137 -8.243 1.00 94.06 85 ALA A C 1
ATOM 669 O O . ALA A 1 85 ? -1.425 -12.346 -8.319 1.00 94.06 85 ALA A O 1
ATOM 670 N N . SER A 1 86 ? -0.233 -10.623 -7.528 1.00 94.50 86 SER A N 1
ATOM 671 C CA . SER A 1 86 ? 0.669 -11.418 -6.687 1.00 94.50 86 SER A CA 1
ATOM 672 C C . SER A 1 86 ? 0.041 -11.901 -5.371 1.00 94.50 86 SER A C 1
ATOM 674 O O . SER A 1 86 ? 0.678 -12.661 -4.645 1.00 94.50 86 SER A O 1
ATOM 676 N N . GLY A 1 87 ? -1.163 -11.433 -5.023 1.00 95.25 87 GLY A N 1
ATOM 677 C CA . GLY A 1 87 ? -1.801 -11.633 -3.718 1.00 95.25 87 GLY A CA 1
ATOM 678 C C . GLY A 1 87 ? -1.408 -10.591 -2.662 1.00 95.25 87 GLY A C 1
ATOM 679 O O . GLY A 1 87 ? -1.948 -10.598 -1.553 1.00 95.25 87 GLY A O 1
ATOM 680 N N . VAL A 1 88 ? -0.490 -9.666 -2.981 1.00 95.00 88 VAL A N 1
ATOM 681 C CA . VAL A 1 88 ? -0.131 -8.562 -2.079 1.00 95.00 88 VAL A CA 1
ATOM 682 C C . VAL A 1 88 ? -1.345 -7.664 -1.861 1.00 95.00 88 VAL A C 1
ATOM 684 O O . VAL A 1 88 ? -1.899 -7.097 -2.804 1.00 95.00 88 VAL A O 1
ATOM 687 N N . LYS A 1 89 ? -1.732 -7.507 -0.593 1.00 96.62 89 LYS A N 1
ATOM 688 C CA . LYS A 1 89 ? -2.823 -6.627 -0.172 1.00 96.62 89 LYS A CA 1
ATOM 689 C C . LYS A 1 89 ? -2.282 -5.285 0.302 1.00 96.62 89 LYS A C 1
ATOM 691 O O . LYS A 1 89 ? -1.335 -5.225 1.089 1.00 96.62 89 LYS A O 1
ATOM 696 N N . VAL A 1 90 ? -2.918 -4.213 -0.147 1.00 96.75 90 VAL A N 1
ATOM 697 C CA . VAL A 1 90 ? -2.594 -2.834 0.220 1.00 96.75 90 VAL A CA 1
ATOM 698 C C . VAL A 1 90 ? -3.858 -2.073 0.591 1.00 96.75 90 VAL A C 1
ATOM 700 O O . VAL A 1 90 ? -4.935 -2.332 0.056 1.00 96.75 90 VAL A O 1
ATOM 703 N N . VAL A 1 91 ? -3.716 -1.097 1.480 1.00 97.31 91 VAL A N 1
ATOM 704 C CA . VAL A 1 91 ? -4.697 -0.023 1.632 1.00 97.31 91 VAL A CA 1
ATOM 705 C C . VAL A 1 91 ? -4.240 1.129 0.749 1.00 97.31 91 VAL A C 1
ATOM 707 O O . VAL A 1 91 ? -3.084 1.543 0.828 1.00 97.31 91 VAL A O 1
ATOM 710 N N . GLN A 1 92 ? -5.127 1.631 -0.103 1.00 95.88 92 GLN A N 1
ATOM 711 C CA . GLN A 1 92 ? -4.839 2.759 -0.987 1.00 95.88 92 GLN A CA 1
ATOM 712 C C . GLN A 1 92 ? -5.924 3.830 -0.893 1.00 95.88 92 GLN A C 1
ATOM 714 O O . GLN A 1 92 ? -7.067 3.531 -0.543 1.00 95.88 92 GLN A O 1
ATOM 719 N N . ALA A 1 93 ? -5.593 5.066 -1.258 1.00 94.81 93 ALA A N 1
ATOM 720 C CA . ALA A 1 93 ? -6.575 6.118 -1.473 1.00 94.81 93 ALA A CA 1
ATOM 721 C C . ALA A 1 93 ? -7.602 5.684 -2.532 1.00 94.81 93 ALA A C 1
ATOM 723 O O . ALA A 1 93 ? -7.246 5.117 -3.567 1.00 94.81 93 ALA A O 1
ATOM 724 N N . ALA A 1 94 ? -8.881 5.980 -2.304 1.00 92.31 94 ALA A N 1
ATOM 725 C CA . ALA A 1 94 ? -9.957 5.648 -3.240 1.00 92.31 94 ALA A CA 1
ATOM 726 C C . ALA A 1 94 ? -9.809 6.360 -4.602 1.00 92.31 94 ALA A C 1
ATOM 728 O O . ALA A 1 94 ? -10.342 5.895 -5.602 1.00 92.31 94 ALA A O 1
ATOM 729 N N . SER A 1 95 ? -9.055 7.463 -4.649 1.00 90.56 95 SER A N 1
ATOM 730 C CA . SER A 1 95 ? -8.717 8.214 -5.864 1.00 90.56 95 SER A CA 1
ATOM 731 C C . SER A 1 95 ? -7.547 7.628 -6.666 1.00 90.56 95 SER A C 1
ATOM 733 O O . SER A 1 95 ? -7.205 8.162 -7.722 1.00 90.56 95 SER A O 1
ATOM 735 N N . HIS A 1 96 ? -6.900 6.565 -6.180 1.00 90.69 96 HIS A N 1
ATOM 736 C CA . HIS A 1 96 ? -5.732 5.988 -6.836 1.00 90.69 96 HIS A CA 1
ATOM 737 C C . HIS A 1 96 ? -6.091 5.388 -8.208 1.00 90.69 96 HIS A C 1
ATOM 739 O O . HIS A 1 96 ? -7.033 4.607 -8.330 1.00 90.69 96 HIS A O 1
ATOM 745 N N . SER A 1 97 ? -5.302 5.709 -9.239 1.00 92.94 97 SER A N 1
ATOM 746 C CA . SER A 1 97 ? -5.516 5.264 -10.622 1.00 92.94 97 SER A CA 1
ATOM 747 C C . SER A 1 97 ? -4.282 4.553 -11.165 1.00 92.94 97 SER A C 1
ATOM 749 O O . SER A 1 97 ? -3.184 5.113 -11.189 1.00 92.94 97 SER A O 1
ATOM 751 N N . ASP A 1 98 ? -4.476 3.331 -11.656 1.00 93.31 98 ASP A N 1
ATOM 752 C CA . ASP A 1 98 ? -3.410 2.572 -12.311 1.00 93.31 98 ASP A CA 1
ATOM 753 C C . ASP A 1 98 ? -2.896 3.264 -13.574 1.00 93.31 98 ASP A C 1
ATOM 755 O O . ASP A 1 98 ? -1.701 3.212 -13.851 1.00 93.31 98 ASP A O 1
ATOM 759 N N . ASP A 1 99 ? -3.761 3.963 -14.310 1.00 95.44 99 ASP A N 1
ATOM 760 C CA . ASP A 1 99 ? -3.368 4.689 -15.521 1.00 95.44 99 ASP A CA 1
ATOM 761 C C . ASP A 1 99 ? -2.467 5.878 -15.178 1.00 95.44 99 ASP A C 1
ATOM 763 O O . ASP A 1 99 ? -1.508 6.172 -15.891 1.00 95.44 99 ASP A O 1
ATOM 767 N N . ALA A 1 100 ? -2.737 6.559 -14.059 1.00 94.69 100 ALA A N 1
ATOM 768 C CA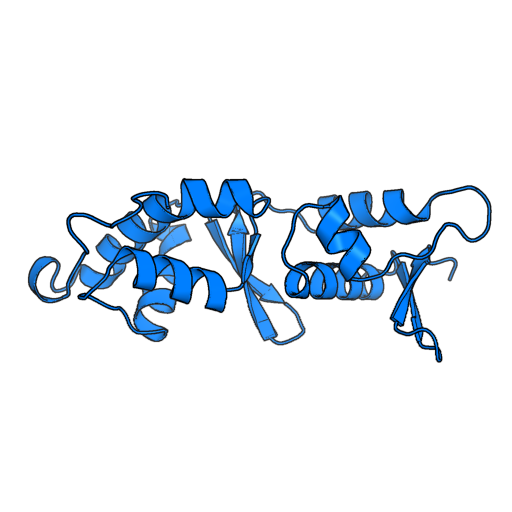 . ALA A 1 100 ? -1.858 7.610 -13.554 1.00 94.69 100 ALA A CA 1
ATOM 769 C C . ALA A 1 100 ? -0.485 7.052 -13.149 1.00 94.69 100 ALA A C 1
ATOM 771 O O . ALA A 1 100 ? 0.536 7.670 -13.450 1.00 94.69 100 ALA A O 1
ATOM 772 N N . VAL A 1 101 ? -0.444 5.874 -12.517 1.00 94.50 101 VAL A N 1
ATOM 773 C CA . VAL A 1 101 ? 0.823 5.211 -12.179 1.00 94.50 101 VAL A CA 1
ATOM 774 C C . VAL A 1 101 ? 1.575 4.766 -13.432 1.00 94.50 101 VAL A C 1
ATOM 776 O O . VAL A 1 101 ? 2.766 5.042 -13.544 1.00 94.50 101 VAL A O 1
ATOM 779 N N . CYS A 1 102 ? 0.896 4.147 -14.399 1.00 95.81 102 CYS A N 1
ATOM 780 C CA . CYS A 1 102 ? 1.503 3.727 -15.662 1.00 95.81 102 CYS A CA 1
ATOM 781 C C . CYS A 1 102 ? 2.121 4.909 -16.413 1.00 95.81 102 CYS A C 1
ATOM 783 O O . CYS A 1 102 ? 3.247 4.798 -16.886 1.00 95.81 102 CYS A O 1
ATOM 785 N N . ARG A 1 103 ? 1.430 6.058 -16.471 1.00 95.12 103 ARG A N 1
ATOM 786 C CA . ARG A 1 103 ? 1.974 7.284 -17.076 1.00 95.12 103 ARG A CA 1
ATOM 787 C C . ARG A 1 103 ? 3.249 7.751 -16.379 1.00 95.12 103 ARG A C 1
ATOM 789 O O . ARG A 1 103 ? 4.253 7.960 -17.050 1.00 95.12 103 ARG A O 1
ATOM 796 N N . ARG A 1 104 ? 3.243 7.824 -15.043 1.00 93.94 104 ARG A N 1
ATOM 797 C CA . ARG A 1 104 ? 4.434 8.200 -14.259 1.00 93.94 104 ARG A CA 1
ATOM 798 C C . ARG A 1 104 ? 5.602 7.243 -14.503 1.00 93.94 104 ARG A C 1
ATOM 800 O O . ARG A 1 104 ? 6.731 7.698 -14.626 1.00 93.94 104 ARG A O 1
ATOM 807 N N . LEU A 1 105 ? 5.349 5.935 -14.588 1.00 94.69 105 LEU A N 1
ATOM 808 C CA . LEU A 1 105 ? 6.385 4.938 -14.881 1.00 94.69 105 LEU A CA 1
ATOM 809 C C . LEU A 1 105 ? 6.916 5.058 -16.314 1.00 94.69 105 LEU A C 1
ATOM 811 O O . LEU A 1 105 ? 8.126 5.006 -16.514 1.00 94.69 105 LEU A O 1
ATOM 815 N N . ALA A 1 106 ? 6.039 5.271 -17.296 1.00 93.00 106 ALA A N 1
ATOM 816 C CA . ALA A 1 106 ? 6.439 5.507 -18.680 1.00 93.00 106 ALA A CA 1
ATOM 817 C C . ALA A 1 106 ? 7.338 6.751 -18.791 1.00 93.00 106 ALA A C 1
ATOM 819 O O . ALA A 1 106 ? 8.405 6.693 -19.393 1.00 93.00 106 ALA A O 1
ATOM 820 N N . GLU A 1 107 ? 6.974 7.852 -18.128 1.00 92.12 107 GLU A N 1
ATOM 821 C CA . GLU A 1 107 ? 7.788 9.074 -18.052 1.00 92.12 107 GLU A CA 1
ATOM 822 C C . GLU A 1 107 ? 9.191 8.837 -17.483 1.00 92.12 107 GLU A C 1
ATOM 824 O O . GLU A 1 107 ? 10.138 9.523 -17.873 1.00 92.12 107 GLU A O 1
ATOM 829 N N . MET A 1 108 ? 9.365 7.848 -16.601 1.00 91.44 108 MET A N 1
ATOM 830 C CA . MET A 1 108 ? 10.683 7.506 -16.067 1.00 91.44 108 MET A CA 1
ATOM 831 C C . MET A 1 108 ? 11.611 6.869 -17.109 1.00 91.44 108 MET A C 1
ATOM 833 O O . MET A 1 108 ? 12.821 7.005 -16.952 1.00 91.44 108 MET A O 1
ATOM 837 N N . VAL A 1 109 ? 11.074 6.235 -18.160 1.00 90.31 109 VAL A N 1
ATOM 838 C CA . VAL A 1 109 ? 11.832 5.489 -19.188 1.00 90.31 109 VAL A CA 1
ATOM 839 C C . VAL A 1 109 ? 11.824 6.158 -20.576 1.00 90.31 109 VAL A C 1
ATOM 841 O O . VAL A 1 109 ? 12.334 5.591 -21.536 1.00 90.31 109 VAL A O 1
ATOM 844 N N . LEU A 1 110 ? 11.260 7.365 -20.721 1.00 82.12 110 LEU A N 1
ATOM 845 C CA . LEU A 1 110 ? 10.990 8.003 -22.026 1.00 82.12 110 LEU A CA 1
ATOM 846 C C . LEU A 1 110 ? 12.187 8.698 -22.731 1.00 82.12 110 LEU A C 1
ATOM 848 O O . LEU A 1 110 ? 12.003 9.214 -23.832 1.00 82.12 110 LEU A O 1
ATOM 852 N N . LEU A 1 111 ? 13.400 8.743 -22.163 1.00 71.94 111 LEU A N 1
ATOM 853 C CA . LEU A 1 111 ? 14.536 9.455 -22.791 1.00 71.94 111 LEU A CA 1
ATOM 854 C C . LEU A 1 111 ? 15.062 8.772 -24.082 1.00 71.94 111 LEU A C 1
ATOM 856 O O . LEU A 1 111 ? 14.993 7.560 -24.246 1.00 71.94 111 LEU A O 1
ATOM 860 N N . ALA A 1 112 ? 15.604 9.590 -24.993 1.00 54.31 112 ALA A N 1
ATOM 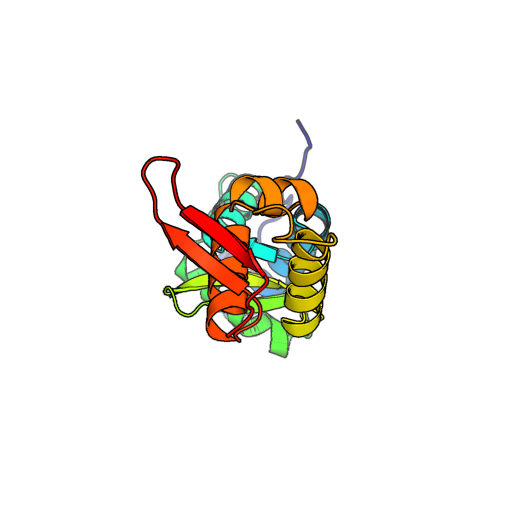861 C CA . ALA A 1 112 ? 15.518 9.506 -26.463 1.00 54.31 112 ALA A CA 1
ATOM 862 C C . ALA A 1 112 ? 16.129 8.306 -27.238 1.00 54.31 112 ALA A C 1
ATOM 864 O O . ALA A 1 112 ? 16.162 8.358 -28.466 1.00 54.31 112 ALA A O 1
ATOM 865 N N . THR A 1 113 ? 16.599 7.235 -26.598 1.00 65.94 113 THR A N 1
ATOM 866 C CA . THR A 1 113 ? 17.133 6.048 -27.306 1.00 65.94 113 THR A CA 1
ATOM 867 C C . THR A 1 113 ? 16.486 4.760 -26.790 1.00 65.94 113 THR A C 1
ATOM 869 O O . THR A 1 113 ? 15.305 4.537 -27.037 1.00 65.94 113 THR A O 1
ATOM 872 N N . LEU A 1 114 ? 17.215 3.940 -26.030 1.00 59.84 114 LEU A N 1
ATOM 873 C CA . LEU A 1 114 ? 16.672 2.797 -25.282 1.00 59.84 114 LEU A CA 1
ATOM 874 C C . LEU A 1 114 ? 15.943 3.235 -23.995 1.00 59.84 114 LEU A C 1
ATOM 876 O O . LEU A 1 114 ? 15.290 2.420 -23.346 1.00 59.84 114 LEU A O 1
ATOM 880 N N . GLY A 1 115 ? 16.048 4.521 -23.638 1.00 65.75 115 GLY A N 1
ATOM 881 C CA . GLY A 1 115 ? 15.640 5.051 -22.339 1.00 65.75 115 GLY A CA 1
ATOM 882 C C . GLY A 1 115 ? 16.544 4.562 -21.199 1.00 65.75 115 GLY A C 1
ATOM 883 O O . GLY A 1 115 ? 17.284 3.589 -21.353 1.00 65.75 115 GLY A O 1
ATOM 884 N N . PRO A 1 116 ? 16.547 5.234 -20.036 1.00 83.25 116 PRO A N 1
ATOM 885 C CA . PRO A 1 116 ? 17.110 4.652 -18.827 1.00 83.25 116 PRO A CA 1
ATOM 886 C C . PRO A 1 116 ? 16.269 3.441 -18.409 1.00 83.25 116 PRO A C 1
ATOM 888 O O . PRO A 1 116 ? 15.041 3.456 -18.518 1.00 83.25 116 PRO A O 1
ATOM 891 N N . SER A 1 117 ? 16.927 2.410 -17.886 1.00 90.88 117 SER A N 1
ATOM 892 C CA . SER A 1 117 ? 16.233 1.353 -17.155 1.00 90.88 117 SER A CA 1
ATOM 893 C C . SER A 1 117 ? 15.762 1.868 -15.802 1.00 90.88 117 SER A C 1
ATOM 895 O O . SER A 1 117 ? 16.422 2.730 -15.220 1.00 90.88 117 SER A O 1
ATOM 897 N N . ILE A 1 118 ? 14.721 1.259 -15.247 1.00 94.56 118 ILE A N 1
ATOM 898 C CA . ILE A 1 118 ? 14.312 1.488 -13.862 1.00 94.56 118 ILE A CA 1
ATOM 899 C C . ILE A 1 118 ? 14.217 0.176 -13.086 1.00 94.56 118 ILE A C 1
ATOM 901 O O . ILE A 1 118 ? 13.767 -0.854 -13.589 1.00 94.56 118 ILE A O 1
ATOM 905 N N . THR A 1 119 ? 14.625 0.222 -11.828 1.00 95.56 119 THR A N 1
ATOM 906 C CA . THR A 1 119 ? 14.529 -0.864 -10.852 1.00 95.56 119 THR A CA 1
ATOM 907 C C . THR A 1 119 ? 13.417 -0.580 -9.842 1.00 95.56 119 THR A C 1
ATOM 909 O O . THR A 1 119 ? 12.935 0.548 -9.705 1.00 95.56 119 THR A O 1
ATOM 912 N N . ARG A 1 120 ? 13.026 -1.598 -9.060 1.00 95.81 120 ARG A N 1
ATOM 913 C CA . ARG A 1 120 ? 12.048 -1.421 -7.965 1.00 95.81 120 ARG A CA 1
ATOM 914 C C . ARG A 1 120 ? 12.477 -0.342 -6.975 1.00 95.81 120 ARG A C 1
ATOM 916 O O . ARG A 1 120 ? 11.642 0.439 -6.532 1.00 95.81 120 ARG A O 1
ATOM 923 N N . THR A 1 121 ? 13.762 -0.298 -6.634 1.00 95.69 121 THR A N 1
ATOM 924 C CA . THR A 1 121 ? 14.301 0.637 -5.642 1.00 95.69 121 THR A CA 1
ATOM 925 C C . THR A 1 121 ? 14.285 2.073 -6.161 1.00 95.69 121 THR A C 1
ATOM 927 O O . THR A 1 121 ? 13.879 2.977 -5.436 1.00 95.69 121 THR A O 1
ATOM 930 N N . GLU A 1 122 ? 14.644 2.296 -7.427 1.00 95.25 122 GLU A N 1
ATOM 931 C CA . GLU A 1 122 ? 14.592 3.629 -8.045 1.00 95.25 122 GLU A CA 1
ATOM 932 C C . GLU A 1 122 ? 13.158 4.157 -8.143 1.00 95.25 122 GLU A C 1
ATOM 934 O O . GLU A 1 122 ? 12.910 5.325 -7.846 1.00 95.25 122 GLU A O 1
ATOM 939 N N . VAL A 1 123 ? 12.198 3.293 -8.494 1.00 95.19 123 VAL A N 1
ATOM 940 C CA . VAL A 1 123 ? 10.768 3.641 -8.482 1.00 95.19 123 VAL A CA 1
ATOM 941 C C . VAL A 1 123 ? 10.296 3.976 -7.070 1.00 95.19 123 VAL A C 1
ATOM 943 O O . VAL A 1 123 ? 9.632 4.993 -6.881 1.00 95.19 123 VAL A O 1
ATOM 946 N N . ALA A 1 124 ? 10.663 3.167 -6.074 1.00 94.56 124 ALA A N 1
ATOM 947 C CA . ALA A 1 124 ? 10.290 3.398 -4.681 1.00 94.56 124 ALA A CA 1
ATOM 948 C C . ALA A 1 124 ? 10.765 4.770 -4.180 1.00 94.56 124 ALA A C 1
ATOM 950 O O . ALA A 1 124 ? 9.982 5.521 -3.596 1.00 94.56 124 ALA A O 1
ATOM 951 N N . VAL A 1 125 ? 12.020 5.127 -4.476 1.00 93.81 125 VAL A N 1
ATOM 952 C CA . VAL A 1 125 ? 12.599 6.432 -4.130 1.00 93.81 125 VAL A CA 1
ATOM 953 C C . VAL A 1 125 ? 11.906 7.558 -4.897 1.00 93.81 125 VAL A C 1
ATOM 955 O O . VAL A 1 125 ? 11.434 8.516 -4.289 1.00 93.81 125 VAL A O 1
ATOM 958 N N . ARG A 1 126 ? 11.804 7.449 -6.227 1.00 92.69 126 ARG A N 1
ATOM 959 C CA . ARG A 1 126 ? 11.289 8.533 -7.077 1.00 92.69 126 ARG A CA 1
ATOM 960 C C . ARG A 1 126 ? 9.801 8.803 -6.873 1.00 92.69 126 ARG A C 1
ATOM 962 O O . ARG A 1 126 ? 9.368 9.942 -7.026 1.00 92.69 126 ARG A O 1
ATOM 969 N N . LEU A 1 127 ? 9.015 7.776 -6.557 1.00 90.75 127 LEU A N 1
ATOM 970 C CA . LEU A 1 127 ? 7.575 7.906 -6.335 1.00 90.75 127 LEU A CA 1
ATOM 971 C C . LEU A 1 127 ? 7.192 7.949 -4.850 1.00 90.75 127 LEU A C 1
ATOM 973 O O . LEU A 1 127 ? 5.996 7.971 -4.567 1.00 90.75 127 LEU A O 1
ATOM 977 N N . ALA A 1 128 ? 8.172 7.978 -3.938 1.00 90.69 128 ALA A N 1
ATOM 978 C CA . ALA A 1 128 ? 7.978 8.005 -2.488 1.00 90.69 128 ALA A CA 1
ATOM 979 C C . ALA A 1 128 ? 6.964 6.948 -2.011 1.00 90.69 128 ALA A C 1
ATOM 981 O O . ALA A 1 128 ? 5.952 7.261 -1.380 1.00 90.69 128 ALA A O 1
ATOM 982 N N . MET A 1 129 ? 7.223 5.686 -2.360 1.00 90.75 129 MET A N 1
ATOM 983 C CA . MET A 1 129 ? 6.359 4.547 -2.039 1.00 90.75 129 MET A CA 1
ATOM 984 C C . MET A 1 129 ? 7.171 3.361 -1.505 1.00 90.75 129 MET A C 1
ATOM 986 O O . MET A 1 129 ? 8.367 3.257 -1.790 1.00 90.75 129 MET A O 1
ATOM 990 N N . PRO A 1 130 ? 6.548 2.426 -0.770 1.00 90.88 130 PRO A N 1
ATOM 991 C CA . PRO A 1 130 ? 7.233 1.221 -0.311 1.00 90.88 130 PRO A CA 1
ATOM 992 C C . PRO A 1 130 ? 7.768 0.364 -1.471 1.00 90.88 130 PRO A C 1
ATOM 994 O O . PRO A 1 130 ? 7.098 0.176 -2.486 1.00 90.88 130 PRO A O 1
ATOM 997 N N . VAL A 1 131 ? 8.956 -0.227 -1.300 1.00 93.00 131 VAL A N 1
ATOM 998 C CA . VAL A 1 131 ? 9.609 -1.072 -2.324 1.00 93.00 131 VAL A CA 1
ATOM 999 C C . VAL A 1 131 ? 8.729 -2.237 -2.814 1.00 93.00 131 VAL A C 1
ATOM 1001 O O . VAL A 1 131 ? 8.701 -2.475 -4.025 1.00 93.00 131 VAL A O 1
ATOM 1004 N N . PRO A 1 132 ? 7.969 -2.950 -1.953 1.00 92.75 132 PRO A N 1
ATOM 1005 C CA . PRO A 1 132 ? 7.050 -3.986 -2.426 1.00 92.75 132 PRO A CA 1
ATOM 1006 C C . PRO A 1 132 ? 5.982 -3.433 -3.377 1.00 92.75 132 PRO A C 1
ATOM 1008 O O . PRO A 1 132 ? 5.736 -4.022 -4.425 1.00 92.75 132 PRO A O 1
ATOM 1011 N N . VAL A 1 133 ? 5.419 -2.262 -3.058 1.00 94.38 133 VAL A N 1
ATOM 1012 C CA . VAL A 1 133 ? 4.404 -1.576 -3.874 1.00 94.38 133 VAL A CA 1
ATOM 1013 C C . VAL A 1 133 ? 4.985 -1.136 -5.218 1.00 94.38 133 VAL A C 1
ATOM 1015 O O . VAL A 1 133 ? 4.367 -1.359 -6.256 1.00 94.38 133 VAL A O 1
ATOM 1018 N N . ALA A 1 134 ? 6.209 -0.600 -5.226 1.00 95.69 134 ALA A N 1
ATOM 1019 C CA . ALA A 1 134 ? 6.921 -0.279 -6.462 1.00 95.69 134 ALA A CA 1
ATOM 1020 C C . ALA A 1 134 ? 7.097 -1.516 -7.363 1.00 95.69 134 ALA A C 1
ATOM 1022 O O . ALA A 1 134 ? 6.906 -1.440 -8.576 1.00 95.69 134 ALA A O 1
ATOM 1023 N N . GLY A 1 135 ? 7.405 -2.674 -6.768 1.00 96.06 135 GLY A N 1
ATOM 1024 C CA . GLY A 1 135 ? 7.456 -3.953 -7.477 1.00 96.06 135 GLY A CA 1
ATOM 1025 C C . GLY A 1 135 ? 6.125 -4.362 -8.094 1.00 96.06 135 GLY A C 1
ATOM 1026 O O . GLY A 1 135 ? 6.102 -4.787 -9.247 1.00 96.06 135 GLY A O 1
ATOM 1027 N N . GLU A 1 136 ? 5.024 -4.202 -7.363 1.00 97.00 136 GLU A N 1
ATOM 1028 C CA . GLU A 1 136 ? 3.690 -4.489 -7.894 1.00 97.00 136 GLU A CA 1
ATOM 1029 C C . GLU A 1 136 ? 3.296 -3.549 -9.033 1.00 97.00 136 GLU A C 1
ATOM 1031 O O . GLU A 1 136 ? 2.754 -3.997 -10.042 1.00 97.00 136 GLU A O 1
ATOM 1036 N N . HIS A 1 137 ? 3.627 -2.263 -8.930 1.00 96.50 137 HIS A N 1
ATOM 1037 C CA . HIS A 1 137 ? 3.369 -1.312 -10.006 1.00 96.50 137 HIS A CA 1
ATOM 1038 C C . HIS A 1 137 ? 4.187 -1.598 -11.265 1.00 96.50 137 HIS A C 1
ATOM 1040 O O . HIS A 1 137 ? 3.648 -1.493 -12.363 1.00 96.50 137 HIS A O 1
ATOM 1046 N N . LEU A 1 138 ? 5.448 -2.011 -11.133 1.00 97.44 138 LEU A N 1
ATOM 1047 C CA . LEU A 1 138 ? 6.264 -2.401 -12.283 1.00 97.44 138 LEU A CA 1
ATOM 1048 C C . LEU A 1 138 ? 5.697 -3.637 -12.997 1.00 97.44 138 LEU A C 1
ATOM 1050 O O . LEU A 1 138 ? 5.530 -3.602 -14.213 1.00 97.44 138 LEU A O 1
ATOM 1054 N N . ARG A 1 139 ? 5.303 -4.682 -12.252 1.00 97.00 139 ARG A N 1
ATOM 1055 C CA . ARG A 1 139 ? 4.643 -5.867 -12.837 1.00 97.00 139 ARG A CA 1
ATOM 1056 C C . ARG A 1 139 ? 3.297 -5.529 -13.474 1.00 97.00 139 ARG A C 1
ATOM 1058 O O . ARG A 1 139 ? 2.943 -6.074 -14.511 1.00 97.00 139 ARG A O 1
ATOM 1065 N N . MET A 1 140 ? 2.538 -4.627 -12.858 1.00 96.88 140 MET A N 1
ATOM 1066 C CA . MET A 1 140 ? 1.255 -4.156 -13.383 1.00 96.88 140 MET A CA 1
ATOM 1067 C C . MET A 1 140 ? 1.433 -3.360 -14.683 1.00 96.88 140 MET A C 1
ATOM 1069 O O . MET A 1 140 ? 0.669 -3.562 -15.623 1.00 96.88 140 MET A O 1
ATOM 1073 N N . ALA A 1 141 ? 2.462 -2.515 -14.774 1.00 97.31 141 ALA A N 1
ATOM 1074 C CA . ALA A 1 141 ? 2.805 -1.794 -15.997 1.00 97.31 141 ALA A CA 1
ATOM 1075 C C . ALA A 1 141 ? 3.327 -2.733 -17.101 1.00 97.31 141 ALA A C 1
ATOM 1077 O O . ALA A 1 141 ? 2.958 -2.566 -18.262 1.00 97.31 141 ALA A O 1
ATOM 1078 N N . GLU A 1 142 ? 4.120 -3.748 -16.746 1.00 96.88 142 GLU A N 1
ATOM 1079 C CA . GLU A 1 142 ? 4.543 -4.816 -17.663 1.00 96.88 142 GLU A CA 1
ATOM 1080 C C . GLU A 1 142 ? 3.343 -5.591 -18.223 1.00 96.88 142 GLU A C 1
ATOM 1082 O O . GLU A 1 142 ? 3.192 -5.706 -19.435 1.00 96.88 142 GLU A O 1
ATOM 1087 N N . ALA A 1 143 ? 2.429 -6.046 -17.360 1.00 96.19 143 ALA A N 1
ATOM 1088 C CA . ALA A 1 143 ? 1.224 -6.768 -17.775 1.00 96.19 143 ALA A CA 1
ATOM 1089 C C . ALA A 1 143 ? 0.298 -5.937 -18.686 1.00 96.19 143 ALA A C 1
ATOM 1091 O O . ALA A 1 143 ? -0.496 -6.494 -19.440 1.00 96.19 143 ALA A O 1
ATOM 1092 N N . ARG A 1 144 ? 0.398 -4.605 -18.621 1.00 95.69 144 ARG A N 1
ATOM 1093 C CA . ARG A 1 144 ? -0.323 -3.655 -19.483 1.00 95.69 144 ARG A CA 1
ATOM 1094 C C . ARG A 1 144 ? 0.446 -3.283 -20.757 1.00 95.69 144 ARG A C 1
ATOM 1096 O O . ARG A 1 144 ? -0.007 -2.410 -21.490 1.00 95.69 144 ARG A O 1
ATOM 1103 N N . GLY A 1 145 ? 1.607 -3.889 -21.006 1.00 95.50 145 GLY A N 1
ATOM 1104 C CA . GLY A 1 145 ? 2.448 -3.612 -22.172 1.00 95.50 145 GLY A CA 1
ATOM 1105 C C . GLY A 1 145 ? 3.129 -2.241 -22.150 1.00 95.50 145 GLY A C 1
ATOM 1106 O O . GLY A 1 145 ? 3.617 -1.791 -23.181 1.00 95.50 145 GLY A O 1
ATOM 1107 N N . VAL A 1 146 ? 3.162 -1.556 -21.001 1.00 95.06 146 VAL A N 1
ATOM 1108 C CA . VAL A 1 146 ? 3.808 -0.238 -20.852 1.00 95.06 146 VAL A CA 1
ATOM 1109 C C . VAL A 1 146 ? 5.323 -0.392 -20.737 1.00 95.06 146 VAL A C 1
ATOM 1111 O O . VAL A 1 146 ? 6.086 0.395 -21.300 1.00 95.06 146 VAL A O 1
ATOM 1114 N N . LEU A 1 147 ? 5.753 -1.414 -19.997 1.00 95.62 147 LEU A N 1
ATOM 1115 C CA . LEU A 1 147 ? 7.155 -1.732 -19.752 1.00 95.62 147 LEU A CA 1
ATOM 1116 C C . LEU A 1 147 ? 7.464 -3.155 -20.213 1.00 95.62 147 LEU A C 1
ATOM 1118 O O . LEU A 1 147 ? 6.583 -4.009 -20.234 1.00 95.62 147 LEU A O 1
ATOM 1122 N N . CYS A 1 148 ? 8.725 -3.420 -20.525 1.00 94.81 148 CYS A N 1
ATOM 1123 C CA . CYS A 1 148 ? 9.261 -4.770 -20.656 1.00 94.81 148 CYS A CA 1
ATOM 1124 C C . CYS A 1 148 ? 10.352 -4.983 -19.603 1.00 94.81 148 CYS A C 1
ATOM 1126 O O . CYS A 1 148 ? 11.002 -4.026 -19.174 1.00 94.81 148 CYS A O 1
ATOM 1128 N N . ARG A 1 149 ? 10.528 -6.225 -19.146 1.00 94.81 149 ARG A N 1
ATOM 1129 C CA . ARG A 1 149 ? 11.568 -6.573 -18.174 1.00 94.81 149 ARG A CA 1
ATOM 1130 C C . ARG A 1 149 ? 12.787 -7.190 -18.850 1.00 94.81 149 ARG A C 1
ATOM 1132 O O . ARG A 1 149 ? 12.647 -7.938 -19.814 1.00 94.81 149 ARG A O 1
ATOM 1139 N N . ASP A 1 150 ? 13.945 -6.928 -18.270 1.00 93.88 150 ASP A N 1
ATOM 1140 C CA . ASP A 1 150 ? 15.200 -7.623 -18.530 1.00 93.88 150 ASP A CA 1
ATOM 1141 C C . ASP A 1 150 ? 15.678 -8.242 -17.213 1.00 93.88 150 ASP A C 1
ATOM 1143 O O . ASP A 1 150 ? 15.779 -7.547 -16.196 1.00 93.88 150 ASP A O 1
ATOM 1147 N N . ASP A 1 151 ? 15.900 -9.553 -17.218 1.00 94.62 151 ASP A N 1
ATOM 1148 C CA . ASP A 1 151 ? 16.354 -10.313 -16.054 1.00 94.62 151 ASP A CA 1
ATOM 1149 C C . ASP A 1 151 ? 17.738 -10.886 -16.355 1.00 94.62 151 ASP A C 1
ATOM 1151 O O . ASP A 1 151 ? 17.884 -11.884 -17.065 1.00 94.62 151 ASP A O 1
ATOM 1155 N N . GLY A 1 152 ? 18.758 -10.189 -15.857 1.00 91.75 152 GLY A N 1
ATOM 1156 C CA . GLY A 1 152 ? 20.157 -10.504 -16.105 1.00 91.75 152 GLY A CA 1
ATOM 1157 C C . GLY A 1 152 ? 20.978 -10.614 -14.819 1.00 91.75 152 GLY A C 1
ATOM 1158 O O . GLY A 1 152 ? 20.459 -10.437 -13.716 1.00 91.75 152 GLY A O 1
ATOM 1159 N N . PRO A 1 153 ? 22.297 -10.855 -14.932 1.00 91.06 153 PRO A N 1
ATOM 1160 C CA . PRO A 1 153 ? 23.195 -10.977 -13.778 1.00 91.06 153 PRO A CA 1
ATOM 1161 C C . PRO A 1 153 ? 23.229 -9.736 -12.874 1.00 91.06 153 PRO A C 1
ATOM 1163 O O . PRO A 1 153 ? 23.517 -9.843 -11.685 1.00 91.06 153 PRO A O 1
ATOM 1166 N N . GLU A 1 154 ? 22.923 -8.560 -13.427 1.00 85.75 154 GLU A N 1
ATOM 1167 C CA . GLU A 1 154 ? 22.824 -7.299 -12.682 1.00 85.75 154 GLU A CA 1
ATOM 1168 C C . GLU A 1 154 ? 21.485 -7.121 -11.942 1.00 85.75 154 GLU A C 1
ATOM 1170 O O . GLU A 1 154 ? 21.295 -6.138 -11.223 1.00 85.75 154 GLU A O 1
ATOM 1175 N N . GLY A 1 155 ? 20.559 -8.067 -12.104 1.00 91.19 155 GLY A N 1
ATOM 1176 C CA . GLY A 1 155 ? 19.226 -8.066 -11.517 1.00 91.19 155 GLY A CA 1
ATOM 1177 C C . GLY A 1 155 ? 18.127 -7.593 -12.469 1.00 91.19 155 GLY A C 1
ATOM 1178 O O . GLY A 1 155 ? 18.353 -7.266 -13.632 1.00 91.19 155 GLY A O 1
ATOM 1179 N N . LEU A 1 156 ? 16.904 -7.560 -11.936 1.00 94.50 156 LEU A N 1
ATOM 1180 C CA . LEU A 1 156 ? 15.691 -7.254 -12.689 1.00 94.50 156 LEU A CA 1
ATOM 1181 C C . LEU A 1 156 ? 15.542 -5.751 -12.955 1.00 94.50 156 LEU A C 1
ATOM 1183 O O . LEU A 1 156 ? 15.344 -4.957 -12.025 1.00 94.50 156 LEU A O 1
ATOM 1187 N N . ARG A 1 157 ? 15.531 -5.384 -14.234 1.00 94.94 157 ARG A N 1
ATOM 1188 C CA . ARG A 1 157 ? 15.332 -4.017 -14.725 1.00 94.94 157 ARG A CA 1
ATOM 1189 C C . ARG A 1 157 ? 14.098 -3.940 -15.620 1.00 94.94 157 ARG A C 1
ATOM 1191 O O . ARG A 1 157 ? 13.711 -4.923 -16.242 1.00 94.94 157 ARG A O 1
ATOM 1198 N N . TYR A 1 158 ? 13.483 -2.764 -15.684 1.00 95.19 158 TYR A N 1
ATOM 1199 C CA . TYR A 1 158 ? 12.359 -2.478 -16.572 1.00 95.19 158 TYR A CA 1
ATOM 1200 C C . TYR A 1 158 ? 12.717 -1.362 -17.545 1.00 95.19 158 TYR A C 1
ATOM 1202 O O . TYR A 1 158 ? 13.359 -0.379 -17.170 1.00 95.19 158 TYR A O 1
ATOM 1210 N N . PHE A 1 159 ? 12.264 -1.513 -18.782 1.00 93.75 159 PHE A N 1
ATOM 1211 C CA . PHE A 1 159 ? 12.509 -0.611 -19.898 1.00 93.75 159 PHE A CA 1
ATOM 1212 C C . PHE A 1 159 ? 11.194 -0.230 -20.566 1.00 93.75 159 PHE A C 1
ATOM 1214 O O . PHE A 1 159 ? 10.150 -0.842 -20.324 1.00 93.75 159 PHE A O 1
ATOM 1221 N N . ARG A 1 160 ? 11.244 0.780 -21.434 1.00 92.81 160 ARG A N 1
ATOM 1222 C CA . ARG A 1 160 ? 10.133 1.093 -22.331 1.00 92.81 160 ARG A CA 1
ATOM 1223 C C . ARG A 1 160 ? 9.829 -0.118 -23.214 1.00 92.81 160 ARG A C 1
ATOM 1225 O O . ARG A 1 160 ? 10.734 -0.651 -23.851 1.00 92.81 160 ARG A O 1
ATOM 1232 N N . ASN A 1 161 ? 8.558 -0.505 -23.296 1.00 92.25 161 ASN A N 1
ATOM 1233 C CA . ASN A 1 161 ? 8.149 -1.539 -24.237 1.00 92.25 161 ASN A CA 1
ATOM 1234 C C . ASN A 1 161 ? 8.114 -0.991 -25.680 1.00 92.25 161 ASN A C 1
ATOM 1236 O O . ASN A 1 161 ? 7.496 0.045 -25.939 1.00 92.25 161 ASN A O 1
ATOM 1240 N N . PHE A 1 162 ? 8.776 -1.687 -26.607 1.00 86.38 162 PHE A N 1
ATOM 1241 C CA . PHE A 1 162 ? 8.795 -1.388 -28.047 1.00 86.38 162 PHE A CA 1
AT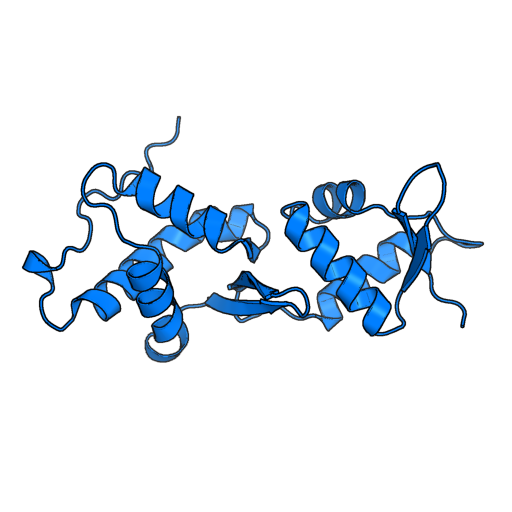OM 1242 C C . PHE A 1 162 ? 8.082 -2.458 -28.897 1.00 86.38 162 PHE A C 1
ATOM 1244 O O . PHE A 1 162 ? 8.070 -2.331 -30.121 1.00 86.38 162 PHE A O 1
ATOM 1251 N N . PHE A 1 163 ? 7.524 -3.493 -28.260 1.00 82.94 163 PHE A N 1
ATOM 1252 C CA . PHE A 1 163 ? 6.871 -4.643 -28.891 1.00 82.94 163 PHE A CA 1
ATOM 1253 C C . PHE A 1 163 ? 5.349 -4.574 -28.767 1.00 82.94 163 PHE A C 1
ATOM 1255 O O . PHE A 1 163 ? 4.863 -4.118 -27.701 1.00 82.94 163 PHE A O 1
#